Protein AF-A0A7X3C1V2-F1 (afdb_monomer)

Sequence (53 aa):
MENSFVCYQDLMALGFKQHTAHDIIRQAKQRLVQKGYPLYLDRSLGCVPRSVF

InterPro domains:
  IPR021512 Protein of unknown function DUF3173 [PF11372] (6-52)

Secondary structure (DSSP, 8-state):
---SEEEHHHHHHTT--HHHHHHHHHHHHHHHHHTT-GGGG-TT--EEEGGG-

Radius of gyration: 10.66 Å; Cα contacts (8 Å, |Δi|>4): 53; chains: 1; bounding box: 27×20×24 Å

Solvent-accessible surface area (backbone atoms only — not comparable to full-atom values): 3139 Å² total; per-residue (Å²): 132,85,69,63,55,45,35,39,66,57,3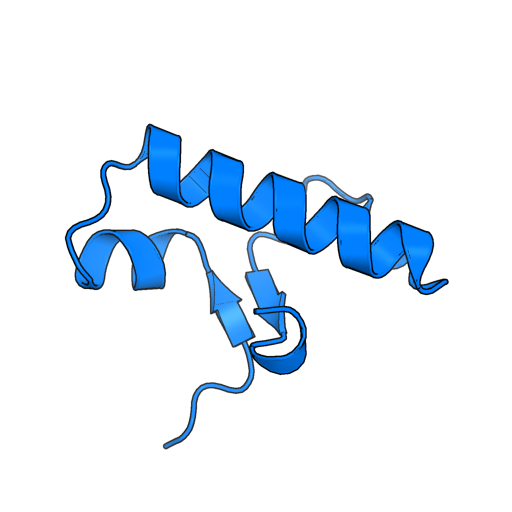7,37,74,74,69,40,54,67,69,57,17,48,50,51,51,50,53,42,29,51,53,40,36,72,74,71,39,65,77,51,72,47,85,83,63,69,58,43,56,48,91,67,113

Foldseek 3Di:
DPPQKDFLVNVVVVVDDSVRSQVVLVVLLVQCVVVVNCVSVDPPPRMDGPVSD

Mean predicted aligned error: 4.83 Å

Structure (mmCIF, N/CA/C/O backbone):
data_AF-A0A7X3C1V2-F1
#
_entry.id   AF-A0A7X3C1V2-F1
#
loop_
_atom_site.group_PDB
_atom_site.id
_atom_site.type_symbol
_atom_site.label_atom_id
_atom_site.label_alt_id
_atom_site.label_comp_id
_atom_site.label_asym_id
_atom_site.label_entity_id
_atom_site.label_seq_id
_atom_site.pdbx_PDB_ins_code
_atom_site.Cartn_x
_atom_site.Cartn_y
_atom_site.Cartn_z
_atom_site.occupancy
_atom_site.B_iso_or_equiv
_atom_site.auth_seq_id
_atom_site.auth_comp_id
_atom_site.auth_asym_id
_atom_site.auth_atom_id
_atom_site.pdbx_PDB_model_num
ATOM 1 N N . MET A 1 1 ? -15.417 -13.554 -3.340 1.00 40.53 1 MET A N 1
ATOM 2 C CA . MET A 1 1 ? -14.606 -13.034 -4.458 1.00 40.53 1 MET A CA 1
ATOM 3 C C . MET A 1 1 ? -13.265 -12.654 -3.873 1.00 40.53 1 MET A C 1
ATOM 5 O O . MET A 1 1 ? -13.214 -11.742 -3.059 1.00 40.53 1 MET A O 1
ATOM 9 N N . GLU A 1 2 ? -12.220 -13.428 -4.154 1.00 51.25 2 GLU A N 1
ATOM 10 C CA . GLU A 1 2 ? -10.880 -13.105 -3.666 1.00 51.25 2 GLU A CA 1
ATOM 11 C C . GLU A 1 2 ? -10.363 -11.895 -4.444 1.00 51.25 2 GLU A C 1
ATOM 13 O O . GLU A 1 2 ? -10.037 -12.003 -5.625 1.00 51.25 2 GLU A O 1
ATOM 18 N N 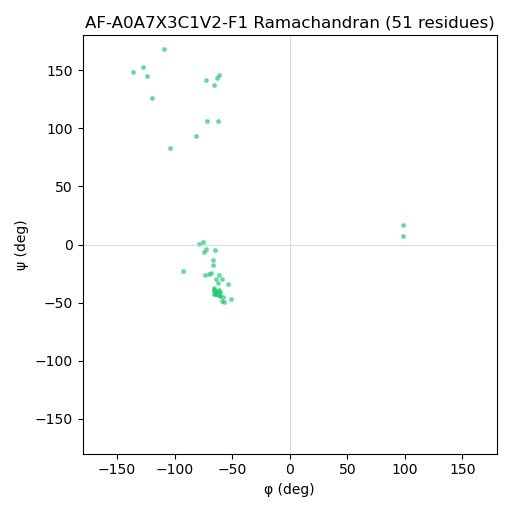. ASN A 1 3 ? -10.324 -10.725 -3.804 1.00 63.22 3 ASN A N 1
ATOM 19 C CA . ASN A 1 3 ? -9.658 -9.563 -4.378 1.00 63.22 3 ASN A CA 1
ATOM 20 C C . ASN A 1 3 ? -8.170 -9.903 -4.540 1.00 63.22 3 ASN A C 1
ATOM 22 O O . ASN A 1 3 ? -7.418 -9.977 -3.566 1.00 63.22 3 ASN A O 1
ATOM 26 N N . SER A 1 4 ? -7.742 -10.130 -5.784 1.00 82.56 4 SER A N 1
ATOM 27 C CA . SER A 1 4 ? -6.344 -10.425 -6.122 1.00 82.56 4 SER A CA 1
ATOM 28 C C . SER A 1 4 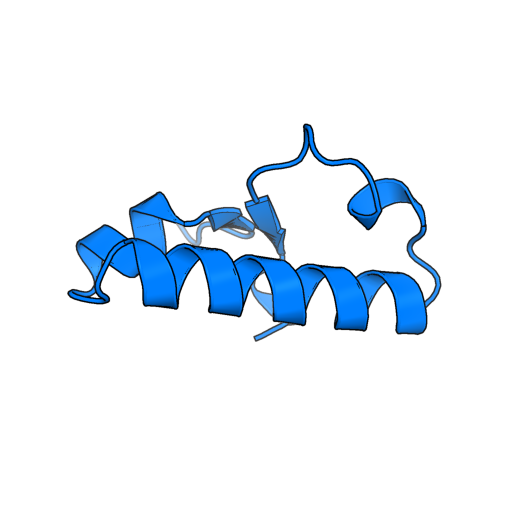? -5.416 -9.234 -5.862 1.00 82.56 4 SER A C 1
ATOM 30 O O . SER A 1 4 ? -4.197 -9.399 -5.829 1.00 82.56 4 SER A O 1
ATOM 32 N N . PHE A 1 5 ? -5.986 -8.046 -5.649 1.00 85.19 5 PHE A N 1
ATOM 33 C CA . PHE A 1 5 ? -5.286 -6.796 -5.390 1.00 85.19 5 PHE A CA 1
ATOM 34 C C . PHE A 1 5 ? -5.760 -6.176 -4.076 1.00 85.19 5 PHE A C 1
ATOM 36 O O . PHE A 1 5 ? -6.928 -6.275 -3.718 1.00 85.19 5 PHE A O 1
ATOM 43 N N . VAL A 1 6 ? -4.829 -5.544 -3.372 1.00 88.25 6 VAL A N 1
ATOM 44 C CA . VAL A 1 6 ? -5.026 -4.842 -2.107 1.00 88.25 6 VAL A CA 1
ATOM 45 C C . VAL A 1 6 ? -4.646 -3.383 -2.327 1.00 88.25 6 VAL A C 1
ATOM 47 O O . VAL A 1 6 ? -3.540 -3.079 -2.785 1.00 88.25 6 VAL A O 1
ATOM 50 N N . CYS A 1 7 ? -5.556 -2.479 -1.994 1.00 89.56 7 CYS A N 1
ATOM 51 C CA . CYS A 1 7 ? -5.337 -1.040 -2.005 1.00 89.56 7 CYS A CA 1
ATOM 52 C C . CYS A 1 7 ? -5.285 -0.505 -0.563 1.00 89.56 7 CYS A C 1
ATOM 54 O O . CYS A 1 7 ? -5.648 -1.183 0.401 1.00 89.56 7 CYS A O 1
ATOM 56 N N . TYR A 1 8 ? -4.859 0.748 -0.392 1.00 86.75 8 TYR A N 1
ATOM 57 C CA . TYR A 1 8 ? -4.809 1.378 0.937 1.00 86.75 8 TYR A CA 1
ATOM 58 C C . TYR A 1 8 ? -6.189 1.419 1.626 1.00 86.75 8 TYR A C 1
ATOM 60 O O . TYR A 1 8 ? -6.267 1.341 2.847 1.00 86.75 8 TYR A O 1
ATOM 68 N N . GLN A 1 9 ? -7.274 1.491 0.849 1.00 88.94 9 GLN A N 1
ATOM 69 C CA . GLN A 1 9 ? -8.649 1.470 1.352 1.00 88.94 9 GLN A CA 1
ATOM 70 C C . GLN A 1 9 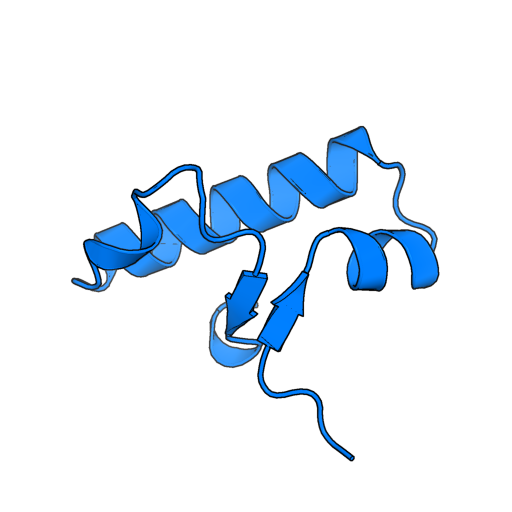? -9.009 0.127 1.997 1.00 88.94 9 GLN A C 1
ATOM 72 O O . GLN A 1 9 ? -9.654 0.119 3.041 1.00 88.94 9 GLN A O 1
ATOM 77 N N . ASP A 1 10 ? -8.532 -0.992 1.443 1.00 88.88 10 ASP A N 1
ATOM 78 C CA . ASP A 1 10 ? -8.753 -2.322 2.025 1.00 88.88 10 ASP A CA 1
ATOM 79 C C . ASP A 1 10 ? -8.042 -2.444 3.377 1.00 88.88 10 ASP A C 1
ATOM 81 O O . ASP A 1 10 ? -8.588 -2.972 4.341 1.00 88.88 10 ASP A O 1
ATOM 85 N N . LEU A 1 11 ? -6.831 -1.887 3.478 1.00 88.12 11 LEU A N 1
ATOM 86 C CA . LEU A 1 11 ? -6.092 -1.809 4.739 1.00 88.12 11 LEU A CA 1
ATOM 87 C C . LEU A 1 11 ? -6.810 -0.899 5.748 1.00 88.12 11 LEU A C 1
ATOM 89 O O . LEU A 1 11 ? -6.897 -1.229 6.928 1.00 88.12 11 LEU A O 1
ATOM 93 N N . MET A 1 12 ? -7.386 0.218 5.303 1.00 90.75 12 MET A N 1
ATOM 94 C CA . MET A 1 12 ? -8.203 1.064 6.177 1.00 90.75 12 MET A CA 1
ATOM 95 C C . MET A 1 12 ? -9.470 0.346 6.660 1.00 90.75 12 MET A C 1
ATOM 97 O O . MET A 1 12 ? -9.805 0.452 7.837 1.00 90.75 12 MET A O 1
ATOM 101 N N . ALA A 1 13 ? -10.131 -0.433 5.799 1.00 90.62 13 ALA A N 1
ATOM 102 C CA . ALA A 1 13 ? -11.291 -1.247 6.167 1.00 90.62 13 ALA A CA 1
ATOM 103 C C . ALA A 1 13 ? -10.944 -2.344 7.192 1.00 90.62 13 ALA A C 1
ATOM 105 O O . ALA A 1 13 ? -11.774 -2.692 8.027 1.00 90.62 13 ALA A O 1
ATOM 106 N N . LEU A 1 14 ? -9.702 -2.839 7.179 1.00 87.88 14 LEU A N 1
ATOM 107 C CA . LEU A 1 14 ? -9.168 -3.760 8.189 1.00 87.88 14 LEU A CA 1
ATOM 108 C C . LEU A 1 14 ? -8.839 -3.081 9.533 1.00 87.88 14 LEU A C 1
ATOM 110 O O . LEU A 1 14 ? -8.494 -3.769 10.491 1.00 87.88 14 LEU A O 1
ATOM 114 N N . GLY A 1 15 ? -8.935 -1.751 9.621 1.00 91.94 15 GLY A N 1
ATOM 115 C CA . GLY A 1 15 ? -8.666 -0.984 10.839 1.00 91.94 15 GLY A CA 1
ATOM 116 C C . GLY A 1 15 ? -7.268 -0.364 10.910 1.00 91.94 15 GLY A C 1
ATOM 117 O O . GLY A 1 15 ? -6.905 0.205 11.942 1.00 91.94 15 GLY A O 1
ATOM 118 N N . PHE A 1 16 ? -6.470 -0.424 9.837 1.00 90.19 16 PHE A N 1
ATOM 119 C CA . PHE A 1 16 ? -5.199 0.299 9.794 1.00 90.19 16 PHE A CA 1
ATOM 120 C C . PHE A 1 16 ? -5.432 1.807 9.636 1.00 90.19 16 PHE A C 1
ATOM 122 O O . PHE A 1 16 ? -6.287 2.260 8.875 1.00 90.19 16 PHE A O 1
ATOM 129 N N . LYS A 1 17 ? -4.616 2.617 10.322 1.00 92.69 17 LYS A N 1
ATOM 130 C CA . LYS A 1 17 ? -4.606 4.073 10.118 1.00 92.69 17 LYS A CA 1
ATOM 131 C C . LYS A 1 17 ? -4.206 4.392 8.677 1.00 92.69 17 LYS A C 1
ATOM 133 O O . LYS A 1 17 ? -3.338 3.725 8.121 1.00 92.69 17 LYS A O 1
ATOM 138 N N . GLN A 1 18 ? -4.765 5.461 8.110 1.00 90.6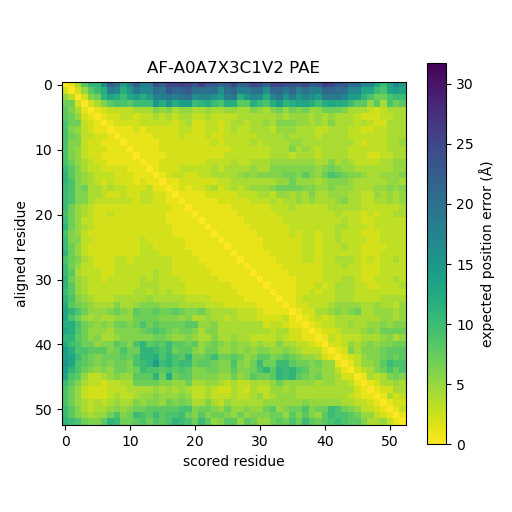9 18 GLN A N 1
ATOM 139 C CA . GLN A 1 18 ? -4.509 5.876 6.724 1.00 90.69 18 GLN A CA 1
ATOM 140 C C . GLN A 1 18 ? -3.007 5.968 6.398 1.00 90.69 18 GLN A C 1
ATOM 142 O O . GLN A 1 18 ? -2.558 5.420 5.396 1.00 90.69 18 GLN A O 1
ATOM 147 N N . HIS A 1 19 ? -2.213 6.597 7.268 1.00 91.62 19 HIS A N 1
ATOM 148 C CA . HIS A 1 19 ? -0.755 6.670 7.117 1.00 91.62 19 HIS A CA 1
ATOM 149 C C . HIS A 1 19 ? -0.106 5.280 7.029 1.00 91.62 19 HIS A C 1
ATOM 151 O O . HIS A 1 19 ? 0.645 5.007 6.095 1.00 91.62 19 HIS A O 1
ATOM 157 N N . THR A 1 20 ? -0.448 4.387 7.959 1.00 91.81 20 THR A N 1
ATOM 158 C CA . THR A 1 20 ? 0.073 3.018 8.002 1.00 91.81 20 THR A CA 1
ATOM 159 C C . THR A 1 20 ? -0.336 2.232 6.759 1.00 91.81 20 THR A C 1
ATOM 161 O O . THR A 1 20 ? 0.491 1.545 6.169 1.00 91.81 20 THR A O 1
ATOM 164 N N . ALA A 1 21 ? -1.584 2.377 6.309 1.00 91.50 21 ALA A N 1
ATOM 165 C CA . ALA A 1 21 ? -2.073 1.754 5.086 1.00 91.50 21 ALA A CA 1
ATOM 166 C C . ALA A 1 21 ? -1.280 2.213 3.848 1.00 91.50 21 ALA A C 1
ATOM 168 O O . ALA A 1 21 ? -0.869 1.387 3.033 1.00 91.50 21 ALA A O 1
ATOM 169 N N . HIS A 1 22 ? -1.004 3.515 3.722 1.00 90.31 22 HIS A N 1
ATOM 170 C CA . HIS A 1 22 ? -0.183 4.042 2.628 1.00 90.31 22 HIS A CA 1
ATOM 171 C C . HIS A 1 22 ? 1.261 3.533 2.672 1.00 90.31 22 HIS A C 1
ATOM 173 O O . HIS A 1 22 ? 1.802 3.156 1.630 1.00 90.31 22 HIS A O 1
ATOM 179 N N . ASP A 1 23 ? 1.875 3.486 3.854 1.00 91.38 23 ASP A N 1
ATOM 180 C CA . ASP A 1 23 ? 3.246 2.996 4.012 1.00 91.38 23 ASP A CA 1
ATOM 181 C C . ASP A 1 23 ? 3.369 1.515 3.671 1.00 91.38 23 ASP A C 1
ATOM 183 O O . ASP A 1 23 ? 4.307 1.116 2.981 1.00 91.38 23 ASP A O 1
ATOM 187 N N . ILE A 1 24 ? 2.394 0.710 4.086 1.00 90.50 24 ILE A N 1
ATOM 188 C CA . ILE A 1 24 ? 2.315 -0.706 3.740 1.00 90.50 24 ILE A CA 1
ATOM 189 C C . ILE A 1 24 ? 2.264 -0.885 2.214 1.00 90.50 24 ILE A C 1
ATOM 191 O O . ILE A 1 24 ? 3.054 -1.650 1.654 1.00 90.50 24 ILE A O 1
ATOM 195 N N . ILE A 1 25 ? 1.394 -0.146 1.516 1.00 90.00 25 ILE A N 1
ATOM 196 C CA . ILE A 1 25 ? 1.307 -0.202 0.047 1.00 90.00 25 ILE A CA 1
ATOM 197 C C . ILE A 1 25 ? 2.621 0.250 -0.599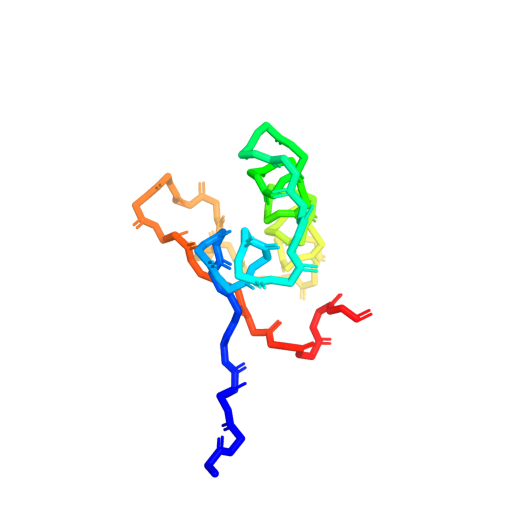 1.00 90.00 25 ILE A C 1
ATOM 199 O O . ILE A 1 25 ? 3.082 -0.362 -1.562 1.00 90.00 25 ILE A O 1
ATOM 203 N N . ARG A 1 26 ? 3.267 1.290 -0.064 1.00 89.81 26 ARG A N 1
ATOM 204 C CA . ARG A 1 26 ? 4.554 1.783 -0.569 1.00 89.81 26 ARG A CA 1
ATOM 205 C C . ARG A 1 26 ? 5.662 0.737 -0.423 1.00 89.81 26 ARG A C 1
ATOM 207 O O . ARG A 1 26 ? 6.422 0.533 -1.368 1.00 89.81 26 ARG A O 1
ATOM 214 N N . GLN A 1 27 ? 5.726 0.048 0.714 1.00 90.44 27 GLN A N 1
ATOM 215 C CA . GLN A 1 27 ? 6.674 -1.047 0.940 1.00 90.44 27 GLN A CA 1
ATOM 216 C C . GLN A 1 27 ? 6.401 -2.228 -0.000 1.00 90.44 27 GLN A C 1
ATOM 218 O O . GLN A 1 27 ? 7.328 -2.77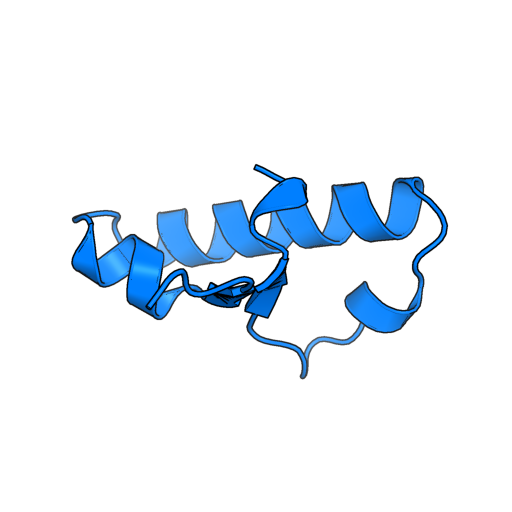0 -0.603 1.00 90.44 27 GLN A O 1
ATOM 223 N N . ALA A 1 28 ? 5.132 -2.595 -0.193 1.00 91.00 28 ALA A N 1
ATOM 224 C CA . ALA A 1 28 ? 4.747 -3.649 -1.127 1.00 91.00 28 ALA A CA 1
ATOM 225 C C . ALA A 1 28 ? 5.145 -3.307 -2.577 1.00 91.00 28 ALA A C 1
ATOM 227 O O . ALA A 1 28 ? 5.732 -4.137 -3.273 1.00 91.00 28 ALA A O 1
ATOM 228 N N . LYS A 1 29 ? 4.932 -2.060 -3.017 1.00 88.69 29 LYS A N 1
ATOM 229 C CA . LYS A 1 29 ? 5.412 -1.579 -4.324 1.00 88.69 29 LYS A CA 1
ATOM 230 C C . LYS A 1 29 ? 6.923 -1.712 -4.471 1.00 88.69 29 LYS A C 1
ATOM 232 O O . LYS A 1 29 ? 7.396 -2.196 -5.494 1.00 88.69 29 LYS A O 1
ATOM 237 N N . GLN A 1 30 ? 7.688 -1.321 -3.453 1.00 89.75 30 GLN A N 1
ATOM 238 C CA . GLN A 1 30 ? 9.147 -1.450 -3.485 1.00 89.75 30 GLN A CA 1
ATOM 239 C C . GLN A 1 30 ? 9.587 -2.910 -3.640 1.00 89.75 30 GLN A C 1
ATOM 241 O O . GLN A 1 30 ? 10.478 -3.190 -4.439 1.00 89.75 30 GLN A O 1
ATOM 246 N N . ARG A 1 31 ? 8.924 -3.850 -2.953 1.00 89.81 31 ARG A N 1
ATOM 247 C CA . ARG A 1 31 ? 9.177 -5.292 -3.121 1.00 89.81 31 ARG A CA 1
ATOM 248 C C . ARG A 1 31 ? 8.879 -5.771 -4.545 1.00 89.81 31 ARG A C 1
ATOM 250 O O . ARG A 1 31 ? 9.633 -6.575 -5.080 1.00 89.81 31 ARG A O 1
ATOM 257 N N . LEU A 1 32 ? 7.813 -5.280 -5.179 1.00 88.56 32 LEU A N 1
ATOM 258 C CA . LEU A 1 32 ? 7.489 -5.607 -6.576 1.00 88.56 32 LEU A CA 1
ATOM 259 C C . LEU A 1 32 ? 8.531 -5.077 -7.557 1.00 88.56 32 LEU A C 1
ATOM 261 O O . LEU A 1 32 ? 8.941 -5.802 -8.462 1.00 88.56 32 LEU A O 1
ATOM 265 N N . VAL A 1 33 ? 8.994 -3.844 -7.353 1.00 89.81 33 VAL A N 1
ATOM 266 C CA . VAL A 1 33 ? 10.069 -3.262 -8.164 1.00 89.81 33 VAL A CA 1
ATOM 267 C C . VAL A 1 33 ? 11.349 -4.090 -8.015 1.00 89.81 33 VAL A C 1
ATOM 269 O O . VAL A 1 33 ? 11.962 -4.430 -9.022 1.00 89.81 33 VAL A O 1
ATOM 272 N N . GLN A 1 34 ? 11.701 -4.510 -6.793 1.00 88.38 34 GLN A N 1
ATOM 273 C CA . GLN A 1 34 ? 12.840 -5.408 -6.548 1.00 88.38 34 GLN A CA 1
ATOM 274 C C . GLN A 1 34 ? 12.677 -6.784 -7.210 1.00 88.38 34 GLN A C 1
ATOM 276 O O . GLN A 1 34 ? 13.657 -7.359 -7.670 1.00 88.38 34 GLN A O 1
ATOM 281 N N . LYS A 1 35 ? 11.446 -7.301 -7.306 1.00 87.88 35 LYS A N 1
ATOM 282 C CA . LYS A 1 35 ? 11.132 -8.546 -8.029 1.00 87.88 35 LYS A CA 1
ATOM 283 C C . LYS A 1 35 ? 11.196 -8.409 -9.559 1.00 87.88 35 LYS A C 1
ATOM 285 O O . LYS A 1 35 ? 11.017 -9.410 -10.244 1.00 87.88 35 LYS A O 1
ATOM 290 N N . GLY A 1 36 ? 11.438 -7.210 -10.096 1.00 89.19 36 GLY A N 1
ATOM 291 C CA . GLY A 1 36 ? 11.543 -6.965 -11.537 1.00 89.19 36 GLY A CA 1
ATOM 292 C C . GLY A 1 36 ? 10.275 -6.410 -12.188 1.00 89.19 36 GLY A C 1
ATOM 293 O O . GLY A 1 36 ? 10.166 -6.438 -13.410 1.00 89.19 36 GLY A O 1
ATOM 294 N N . TYR A 1 37 ? 9.325 -5.884 -11.404 1.00 86.31 37 TYR A N 1
ATOM 295 C CA . TYR A 1 37 ? 8.111 -5.238 -11.915 1.00 86.31 37 TYR A CA 1
ATOM 296 C C . TYR A 1 37 ? 8.207 -3.703 -11.795 1.00 86.31 37 TYR A C 1
ATOM 298 O O . TYR A 1 37 ? 7.671 -3.126 -10.842 1.00 86.31 37 TYR A O 1
ATOM 306 N N . PRO A 1 38 ? 8.851 -3.001 -12.752 1.00 83.38 38 PRO A N 1
ATOM 307 C CA . PRO A 1 38 ? 9.053 -1.549 -12.692 1.00 83.38 38 PRO A CA 1
ATOM 308 C C . PRO A 1 38 ? 7.748 -0.745 -12.792 1.00 83.38 38 PRO A C 1
ATOM 310 O O . PRO A 1 38 ? 7.716 0.413 -12.389 1.00 83.38 38 PRO A O 1
ATOM 313 N N . LEU A 1 39 ? 6.657 -1.360 -13.264 1.00 82.19 39 LEU A N 1
ATOM 314 C CA . LEU A 1 39 ? 5.327 -0.747 -13.355 1.00 82.19 39 LEU A CA 1
ATOM 315 C C . LEU A 1 39 ? 4.855 -0.163 -12.009 1.00 82.19 39 LEU A C 1
ATOM 317 O O . LEU A 1 39 ? 4.213 0.881 -11.967 1.00 82.19 39 LEU A O 1
ATOM 321 N N . TYR A 1 40 ? 5.217 -0.799 -10.891 1.00 83.44 40 TYR A N 1
ATOM 322 C CA . TYR A 1 40 ? 4.807 -0.369 -9.549 1.00 83.44 40 TYR A CA 1
ATOM 323 C C . TYR A 1 40 ? 5.613 0.813 -8.994 1.00 83.44 40 TYR A C 1
ATOM 325 O O . TYR 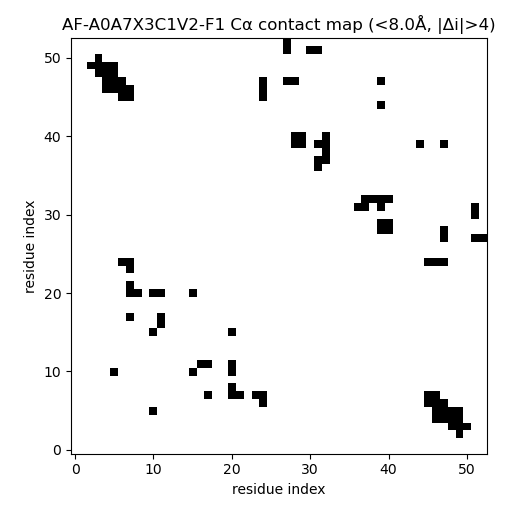A 1 40 ? 5.346 1.262 -7.878 1.00 83.44 40 TYR A O 1
ATOM 333 N N . LEU A 1 41 ? 6.574 1.339 -9.761 1.00 79.56 41 LEU A N 1
ATOM 334 C CA . LEU A 1 41 ? 7.264 2.589 -9.446 1.00 79.56 41 LEU A CA 1
ATOM 335 C C . LEU A 1 41 ? 6.337 3.808 -9.615 1.00 79.56 41 LEU A C 1
ATOM 337 O O . LEU A 1 41 ? 6.545 4.832 -8.962 1.00 79.56 41 LEU A O 1
ATOM 341 N N . ASP A 1 42 ? 5.303 3.698 -10.456 1.00 82.06 42 ASP A N 1
ATOM 342 C CA . ASP A 1 42 ? 4.379 4.796 -10.720 1.00 82.06 42 ASP A CA 1
ATOM 343 C C . ASP A 1 42 ? 3.554 5.163 -9.467 1.00 82.06 42 ASP A C 1
ATOM 345 O O . ASP A 1 42 ? 3.044 4.315 -8.714 1.00 82.06 42 ASP A O 1
ATOM 349 N N . ARG A 1 43 ? 3.408 6.472 -9.239 1.00 73.38 43 ARG A N 1
ATOM 350 C CA . ARG A 1 43 ? 2.596 7.043 -8.156 1.00 73.38 43 ARG A CA 1
ATOM 351 C C . ARG A 1 43 ? 1.099 6.804 -8.371 1.00 73.38 43 ARG A C 1
ATOM 353 O O . ARG A 1 43 ? 0.371 6.736 -7.386 1.00 73.38 43 ARG A O 1
ATOM 360 N N . SER A 1 44 ? 0.671 6.609 -9.615 1.00 74.62 44 SER A N 1
ATOM 361 C CA . SER A 1 44 ? -0.729 6.478 -10.045 1.00 74.62 44 SER A CA 1
ATOM 362 C C . SER A 1 44 ? -1.365 5.135 -9.662 1.00 74.62 44 SER A C 1
ATOM 364 O O . SER A 1 44 ? -2.576 5.038 -9.478 1.00 74.62 44 SER A O 1
ATOM 366 N N . LEU A 1 45 ? -0.558 4.081 -9.503 1.00 75.38 45 LEU A N 1
ATOM 367 C CA . LEU A 1 45 ? -1.046 2.740 -9.168 1.00 75.38 45 LEU A CA 1
ATOM 368 C C . LEU A 1 45 ? -1.304 2.612 -7.664 1.00 75.38 45 LEU A C 1
ATOM 370 O O . LEU A 1 45 ? -0.397 2.314 -6.904 1.00 75.38 45 LEU A O 1
ATOM 374 N N . GLY A 1 46 ? -2.526 2.846 -7.192 1.00 74.00 46 GLY A N 1
ATOM 375 C CA . GLY A 1 46 ? -2.866 2.810 -5.757 1.00 74.00 46 GLY A CA 1
ATOM 376 C C . GLY A 1 46 ? -2.983 1.415 -5.120 1.00 74.00 46 GLY A C 1
ATOM 377 O O . GLY A 1 46 ? -3.318 1.322 -3.938 1.00 74.00 46 GLY A O 1
ATOM 378 N N . CYS A 1 47 ? -2.732 0.349 -5.884 1.00 82.88 47 CYS A N 1
ATOM 379 C CA . CYS A 1 47 ? -3.031 -1.029 -5.503 1.00 82.88 47 CYS A CA 1
ATOM 380 C C . CYS A 1 47 ? -1.873 -1.968 -5.854 1.00 82.88 47 CYS A C 1
ATOM 382 O O . CYS A 1 47 ? -1.157 -1.754 -6.834 1.00 82.88 47 CYS A O 1
ATOM 384 N N . VAL A 1 48 ? -1.695 -3.014 -5.050 1.00 87.06 48 VAL A N 1
ATOM 385 C CA . VAL A 1 48 ? -0.664 -4.046 -5.228 1.00 87.06 48 VAL A CA 1
ATOM 386 C C . VAL A 1 48 ? -1.302 -5.434 -5.201 1.00 87.06 48 VAL A C 1
ATOM 388 O O . VAL A 1 48 ? -2.341 -5.604 -4.568 1.00 87.06 48 VAL A O 1
ATOM 391 N N . PRO A 1 49 ? -0.722 -6.451 -5.853 1.00 87.31 49 PRO A N 1
ATOM 392 C CA . PRO A 1 49 ? -1.232 -7.810 -5.767 1.00 87.31 49 PRO A CA 1
ATOM 393 C C . PRO A 1 49 ? -1.148 -8.329 -4.330 1.00 87.31 49 PRO A C 1
ATOM 395 O O . PRO A 1 49 ? -0.161 -8.089 -3.630 1.00 87.31 49 PRO A O 1
ATOM 398 N N . ARG A 1 50 ? -2.141 -9.114 -3.909 1.00 84.31 50 ARG A N 1
ATOM 399 C CA . ARG A 1 50 ? -2.145 -9.756 -2.589 1.00 84.31 50 ARG A CA 1
ATOM 400 C C . ARG A 1 50 ? -0.964 -10.714 -2.401 1.00 84.31 50 ARG A C 1
ATOM 402 O O . ARG A 1 50 ? -0.504 -10.863 -1.284 1.00 84.31 50 ARG A O 1
ATOM 409 N N . SER A 1 51 ? -0.416 -11.277 -3.481 1.00 80.94 51 SER A N 1
ATOM 410 C CA . SER A 1 51 ? 0.763 -12.165 -3.463 1.00 80.94 51 SER A CA 1
ATOM 411 C C . SER A 1 51 ? 2.074 -11.505 -3.002 1.00 80.94 51 SER A C 1
ATOM 413 O O . SER A 1 51 ? 3.115 -12.160 -2.930 1.00 80.94 51 SER A O 1
ATOM 415 N N . VAL A 1 52 ? 2.062 -10.193 -2.760 1.00 79.94 52 VAL A N 1
ATOM 416 C CA . VAL A 1 52 ? 3.215 -9.423 -2.269 1.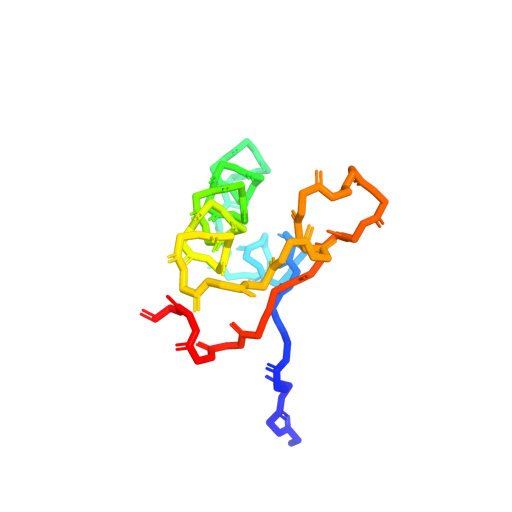00 79.94 52 VAL A CA 1
ATOM 417 C C . VAL A 1 52 ? 3.238 -9.318 -0.746 1.00 79.94 52 VAL A C 1
ATOM 419 O O . VAL A 1 52 ? 4.305 -9.065 -0.172 1.00 79.94 52 VAL A O 1
ATOM 422 N N . PHE A 1 53 ? 2.071 -9.486 -0.126 1.00 71.50 53 PHE A N 1
ATOM 423 C CA . PHE A 1 53 ? 1.905 -9.624 1.314 1.00 71.50 53 PHE A CA 1
ATOM 424 C C . PHE A 1 53 ? 2.260 -11.042 1.741 1.00 71.50 53 PHE A C 1
ATOM 426 O O . PHE A 1 53 ? 2.981 -11.148 2.756 1.00 71.50 53 PHE A O 1
#

pLDDT: mean 84.47, std 9.83, range [40.53, 92.69]

Organism: NCBI:txid2678357